Protein AF-A0A1F6CGS1-F1 (afdb_monomer_lite)

Foldseek 3Di:
DPVVVVVVVVVVVVVVDDDPVVCVVVVVVVVVVCVLQLVQDPDPLLNVLVVLLVVLVVDPDPDSDLCSSCVVVVHDSVSNCCSVPPDDGPPDDRPPDDPDPPPPPDDDDPDPDDDD

Radius of gyration: 23.24 Å; chains: 1; bounding box: 47×51×70 Å

Secondary structure (DSSP, 8-state):
-HHHHHHHHHHHHHHT---THHHHHHHHHHHHHHHHHHTT--SHHHHHHHHHHHHHHHS--SS-SHHHHHHHTT--HHHHHHHHHTS----SPTT---------------------

Sequence (116 aa):
MEARYEARKRALLDECSIAPEIFDEVMPRLEQFMEPFVESLIRTEQVAHARIFVQGLLSDLDHKNAESIAYRFGQDRMPLQWFLGVSPWDAAPPGVRRGGSASGRDVGGRGGGSGL

Organism: Handelsmanbacteria sp. (strain RIFCSPLOWO2_12_FULL_64_10) (NCBI:txid1817868)

pLDDT: mean 79.68, std 18.78, range [34.94, 96.0]

Structure (mmCIF, N/CA/C/O backbone):
data_AF-A0A1F6CGS1-F1
#
_entry.id   AF-A0A1F6CGS1-F1
#
loop_
_atom_site.group_PDB
_atom_site.id
_atom_site.type_symbol
_atom_site.label_atom_id
_atom_site.label_alt_id
_atom_site.label_comp_id
_atom_site.label_asym_id
_atom_site.label_entity_id
_atom_site.label_seq_id
_atom_site.pdbx_PDB_ins_code
_atom_site.Cartn_x
_atom_site.Cartn_y
_atom_site.Cartn_z
_atom_site.occupancy
_atom_site.B_iso_or_equiv
_atom_site.auth_seq_id
_atom_site.auth_comp_id
_atom_site.auth_asym_id
_atom_site.auth_atom_id
_atom_site.pdbx_PDB_model_num
ATOM 1 N N . MET A 1 1 ? 16.193 17.556 -21.384 1.00 63.28 1 MET A N 1
ATOM 2 C CA . MET A 1 1 ? 16.427 16.974 -20.044 1.00 63.28 1 MET A CA 1
ATOM 3 C C . MET A 1 1 ? 15.731 15.615 -19.944 1.00 63.28 1 MET A C 1
ATOM 5 O O . MET A 1 1 ? 16.320 14.698 -19.385 1.00 63.28 1 MET A O 1
ATOM 9 N N . GLU A 1 2 ? 14.580 15.445 -20.611 1.00 80.25 2 GLU A N 1
ATOM 10 C CA . GLU A 1 2 ? 13.804 14.196 -20.703 1.00 80.25 2 GLU A CA 1
ATOM 11 C C . GLU A 1 2 ? 14.582 12.963 -21.188 1.00 80.25 2 GLU A C 1
ATOM 13 O O . GLU A 1 2 ? 14.478 11.913 -20.572 1.00 80.25 2 GLU A O 1
ATOM 18 N N . ALA A 1 3 ? 15.388 13.047 -22.255 1.00 85.50 3 ALA A N 1
ATOM 19 C CA . ALA A 1 3 ? 15.955 11.834 -22.870 1.00 85.50 3 ALA A CA 1
ATOM 20 C C . ALA A 1 3 ? 16.888 11.028 -21.940 1.00 85.50 3 ALA A C 1
ATOM 22 O O . ALA A 1 3 ? 16.856 9.799 -21.936 1.00 85.50 3 ALA A O 1
ATOM 23 N N . ARG A 1 4 ? 17.703 11.707 -21.118 1.00 89.38 4 ARG A N 1
ATOM 24 C CA . ARG A 1 4 ? 18.564 11.038 -20.123 1.00 89.38 4 ARG A CA 1
ATOM 25 C C . ARG A 1 4 ? 17.752 10.484 -18.952 1.00 89.38 4 ARG A C 1
ATOM 27 O O . ARG A 1 4 ? 18.092 9.426 -18.432 1.00 89.38 4 ARG A O 1
ATOM 34 N N . TYR A 1 5 ? 16.697 11.196 -18.555 1.00 90.44 5 TYR A N 1
ATOM 35 C CA . TYR A 1 5 ? 15.779 10.758 -17.509 1.00 90.44 5 TYR A CA 1
ATOM 36 C C . TYR A 1 5 ? 15.048 9.475 -17.923 1.00 90.44 5 TYR A C 1
ATOM 38 O O . TYR A 1 5 ? 15.104 8.491 -17.192 1.00 90.44 5 TYR A O 1
ATOM 46 N N . GLU A 1 6 ? 14.465 9.440 -19.122 1.00 93.06 6 GLU A N 1
ATOM 47 C CA . GLU A 1 6 ? 13.763 8.257 -19.633 1.00 93.06 6 GLU A CA 1
ATOM 48 C C . GLU A 1 6 ? 14.701 7.059 -19.814 1.00 93.06 6 GLU A C 1
ATOM 50 O O . GLU A 1 6 ? 14.351 5.937 -19.449 1.00 93.06 6 GLU A O 1
ATOM 55 N N . ALA A 1 7 ? 15.930 7.286 -20.295 1.00 91.75 7 ALA A N 1
ATOM 56 C CA . ALA A 1 7 ? 16.935 6.230 -20.394 1.00 91.75 7 ALA A CA 1
ATOM 57 C C . ALA A 1 7 ? 17.290 5.641 -19.016 1.00 91.75 7 ALA A C 1
ATOM 59 O O . ALA A 1 7 ? 17.342 4.421 -18.859 1.00 91.75 7 ALA A O 1
ATOM 60 N N . ARG A 1 8 ? 17.480 6.491 -17.993 1.00 93.88 8 ARG A N 1
ATOM 61 C CA . ARG A 1 8 ? 17.760 6.022 -16.629 1.00 93.88 8 ARG A CA 1
ATOM 62 C C . ARG A 1 8 ? 16.555 5.318 -16.008 1.00 93.88 8 ARG A C 1
ATOM 64 O O . ARG A 1 8 ? 16.737 4.286 -15.373 1.00 93.88 8 ARG A O 1
ATOM 71 N N . LYS A 1 9 ? 15.343 5.842 -16.206 1.00 90.44 9 LYS A N 1
ATOM 72 C CA . LYS A 1 9 ? 14.094 5.224 -15.743 1.00 90.44 9 LYS A CA 1
ATOM 73 C C . LYS A 1 9 ? 13.921 3.828 -16.334 1.00 90.44 9 LYS A C 1
ATOM 75 O O . LYS A 1 9 ? 13.624 2.898 -15.596 1.00 90.44 9 LYS A O 1
ATOM 80 N N . ARG A 1 10 ? 14.152 3.665 -17.641 1.00 91.50 10 ARG A N 1
ATOM 81 C CA . ARG A 1 10 ? 14.079 2.357 -18.302 1.00 91.50 10 ARG A CA 1
ATOM 82 C C . ARG A 1 10 ? 15.093 1.373 -17.717 1.00 91.50 10 ARG A C 1
ATOM 84 O O . ARG A 1 10 ? 14.700 0.261 -17.403 1.00 91.50 10 ARG A O 1
ATOM 91 N N . ALA A 1 11 ? 16.347 1.794 -17.532 1.00 92.94 11 ALA A N 1
ATOM 92 C CA . ALA A 1 11 ? 17.378 0.944 -16.931 1.00 92.94 11 ALA A CA 1
ATOM 93 C C . ALA A 1 11 ? 16.996 0.486 -15.512 1.00 92.94 11 ALA A C 1
ATOM 95 O O . ALA A 1 11 ? 17.109 -0.690 -15.200 1.00 92.94 11 ALA A O 1
ATOM 96 N N . LEU A 1 12 ? 16.463 1.394 -14.685 1.00 92.12 12 LEU A N 1
ATOM 97 C CA . LEU A 1 12 ? 15.991 1.050 -13.339 1.00 92.12 12 LEU A CA 1
ATOM 98 C C . LEU A 1 12 ? 14.829 0.048 -13.357 1.00 92.12 12 LEU A C 1
ATOM 100 O O . LEU A 1 12 ? 14.786 -0.840 -12.518 1.00 92.12 12 LEU A O 1
ATOM 104 N N . LEU A 1 13 ? 13.887 0.177 -14.295 1.00 89.19 13 LEU A N 1
ATOM 105 C CA . LEU A 1 13 ? 12.772 -0.769 -14.413 1.00 89.19 13 LEU A CA 1
ATOM 106 C C . LEU A 1 13 ? 13.226 -2.150 -14.901 1.00 89.19 13 LEU A C 1
ATOM 108 O O . LEU A 1 13 ? 12.677 -3.151 -14.455 1.00 89.19 13 LEU A O 1
ATOM 112 N N . ASP A 1 14 ? 14.222 -2.200 -15.786 1.00 90.44 14 ASP A N 1
ATOM 113 C CA . ASP A 1 14 ? 14.805 -3.450 -16.284 1.00 90.44 14 ASP A CA 1
ATOM 114 C C . ASP A 1 14 ? 15.543 -4.210 -15.167 1.00 90.44 14 ASP A C 1
ATOM 116 O O . ASP A 1 14 ? 15.343 -5.410 -14.996 1.00 90.44 14 ASP A O 1
ATOM 120 N N . GLU A 1 15 ? 16.289 -3.488 -14.318 1.00 89.31 15 GLU A N 1
ATOM 121 C CA . GLU A 1 15 ? 16.911 -4.026 -13.094 1.00 89.31 15 GLU A CA 1
ATOM 122 C C . GLU A 1 15 ? 15.874 -4.585 -12.092 1.00 89.31 15 GLU A C 1
ATOM 124 O O . GLU A 1 15 ? 16.203 -5.443 -11.274 1.00 89.31 15 GLU A O 1
ATOM 129 N N . CYS A 1 16 ? 14.619 -4.124 -12.154 1.00 84.69 16 CYS A N 1
ATOM 130 C CA . CYS A 1 16 ? 13.511 -4.589 -11.313 1.00 84.69 16 CYS A CA 1
ATOM 131 C C . CYS A 1 16 ? 12.687 -5.726 -11.942 1.00 84.69 16 CYS A C 1
ATOM 133 O O . CYS A 1 16 ? 11.640 -6.081 -11.398 1.00 84.69 16 CYS A O 1
ATOM 135 N N . SER A 1 17 ? 13.119 -6.294 -13.071 1.00 84.38 17 SER A N 1
ATOM 136 C CA . SER A 1 17 ? 12.475 -7.470 -13.655 1.00 84.38 17 SER A CA 1
ATOM 137 C C . SER A 1 17 ? 12.848 -8.715 -12.852 1.00 84.38 17 SER A C 1
ATOM 139 O O . SER A 1 17 ? 14.006 -9.131 -12.811 1.00 84.38 17 SER A O 1
ATOM 141 N N . ILE A 1 18 ? 11.861 -9.298 -12.176 1.00 85.31 18 ILE A N 1
ATOM 142 C CA . ILE A 1 18 ? 12.039 -10.439 -11.279 1.00 85.31 18 ILE A CA 1
ATOM 143 C C . ILE A 1 18 ? 11.177 -11.595 -11.793 1.00 85.31 18 ILE A C 1
ATOM 145 O O . ILE A 1 18 ? 10.060 -11.383 -12.268 1.00 85.31 18 ILE A O 1
ATOM 149 N N . ALA A 1 19 ? 11.704 -12.816 -11.707 1.00 87.38 19 ALA A N 1
ATOM 150 C CA . ALA A 1 19 ? 10.976 -14.021 -12.081 1.00 87.38 19 ALA A CA 1
ATOM 151 C C . ALA A 1 19 ? 9.724 -14.197 -11.187 1.00 87.38 19 ALA A C 1
ATOM 153 O O . ALA A 1 19 ? 9.830 -13.982 -9.973 1.00 87.38 19 ALA A O 1
ATOM 154 N N . PRO A 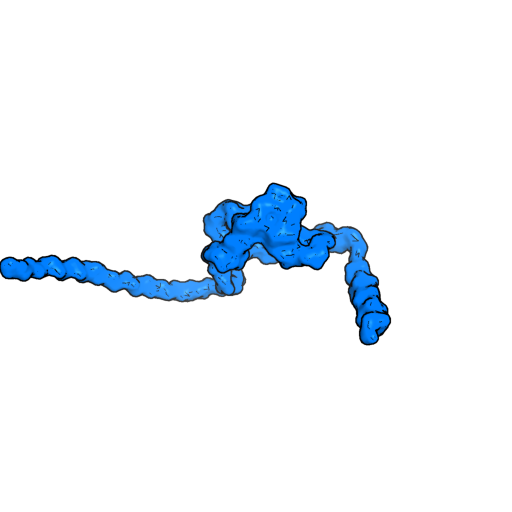1 20 ? 8.549 -14.560 -11.742 1.00 83.44 20 PRO A N 1
ATOM 155 C CA . PRO A 1 20 ? 7.310 -14.697 -10.974 1.00 83.44 20 PRO A CA 1
ATOM 156 C C . PRO A 1 20 ? 7.434 -15.610 -9.747 1.00 83.44 20 PRO A C 1
ATOM 158 O O . PRO A 1 20 ? 6.830 -15.339 -8.717 1.00 83.44 20 PRO A O 1
ATOM 161 N N . GLU A 1 21 ? 8.274 -16.638 -9.828 1.00 89.50 21 GLU A N 1
ATOM 162 C CA . GLU A 1 21 ? 8.499 -17.641 -8.785 1.00 89.50 21 GLU A CA 1
ATOM 163 C C . GLU A 1 21 ? 9.100 -17.032 -7.508 1.00 89.50 21 GLU A C 1
ATOM 165 O O . GLU A 1 21 ? 8.920 -17.554 -6.412 1.00 89.50 21 GLU A O 1
ATOM 170 N N . ILE A 1 22 ? 9.779 -15.883 -7.606 1.00 88.31 22 ILE A N 1
ATOM 171 C CA . ILE A 1 22 ? 10.296 -15.177 -6.425 1.00 88.31 22 ILE A CA 1
ATOM 172 C C . ILE A 1 22 ? 9.141 -14.649 -5.562 1.00 88.31 22 ILE A C 1
ATOM 174 O O . ILE A 1 22 ? 9.274 -14.567 -4.338 1.00 88.31 22 ILE A O 1
ATOM 178 N N . PHE A 1 23 ? 7.983 -14.338 -6.157 1.00 85.75 23 PHE A N 1
ATOM 179 C CA . PHE A 1 23 ? 6.810 -13.930 -5.387 1.00 85.75 23 PHE A CA 1
ATOM 180 C C . PHE A 1 23 ? 6.254 -15.069 -4.526 1.00 85.75 23 PHE A C 1
ATOM 182 O O . PHE A 1 23 ? 5.730 -14.781 -3.451 1.00 85.75 23 PHE A O 1
ATOM 189 N N . ASP A 1 24 ? 6.455 -16.333 -4.906 1.00 87.81 24 ASP A N 1
ATOM 190 C CA . ASP A 1 24 ? 6.023 -17.480 -4.097 1.00 87.81 24 ASP A CA 1
ATOM 191 C C . ASP A 1 24 ? 6.751 -17.529 -2.741 1.00 87.81 24 ASP A C 1
ATOM 193 O O . ASP A 1 24 ? 6.179 -17.949 -1.736 1.00 87.81 24 ASP A O 1
ATOM 197 N N . GLU A 1 25 ? 7.991 -17.031 -2.676 1.00 88.00 25 GLU A N 1
ATOM 198 C CA . GLU A 1 25 ? 8.751 -16.914 -1.426 1.00 88.00 25 GLU A CA 1
ATOM 199 C C . GLU A 1 25 ? 8.543 -15.576 -0.705 1.00 88.00 25 GLU A C 1
ATOM 201 O O . GLU A 1 25 ? 8.576 -15.512 0.529 1.00 88.00 25 GLU A O 1
ATOM 206 N N . VAL A 1 26 ? 8.366 -14.483 -1.454 1.00 90.44 26 VAL A N 1
ATOM 207 C CA . VAL A 1 26 ? 8.251 -13.131 -0.887 1.00 90.44 26 VAL A CA 1
ATOM 208 C C . VAL A 1 26 ? 6.874 -12.893 -0.272 1.00 90.44 26 VAL A C 1
ATOM 210 O O . VAL A 1 26 ? 6.797 -12.277 0.792 1.00 90.44 26 VAL A O 1
ATOM 213 N N . MET A 1 27 ? 5.798 -13.390 -0.889 1.00 89.25 27 MET A N 1
ATOM 214 C CA . MET A 1 27 ? 4.435 -13.153 -0.405 1.00 89.25 27 MET A CA 1
ATOM 215 C C . MET A 1 27 ? 4.207 -13.691 1.020 1.00 89.25 27 MET A C 1
ATOM 217 O O . MET A 1 27 ? 3.761 -12.906 1.859 1.00 89.25 27 MET A O 1
ATOM 221 N N . PRO A 1 28 ? 4.607 -14.931 1.374 1.00 90.94 28 PRO A N 1
ATOM 222 C CA . PRO A 1 28 ? 4.492 -15.418 2.752 1.00 90.94 28 PRO A CA 1
ATOM 223 C C . PRO A 1 28 ? 5.312 -14.601 3.760 1.00 90.94 28 PRO A C 1
ATOM 225 O O . PRO A 1 28 ? 4.876 -14.365 4.885 1.00 90.94 28 PRO A O 1
ATOM 228 N N . ARG A 1 29 ? 6.502 -14.124 3.366 1.00 92.44 29 ARG A N 1
ATOM 229 C CA . ARG A 1 29 ? 7.336 -13.270 4.230 1.00 92.44 29 ARG A CA 1
ATOM 230 C C . ARG A 1 29 ? 6.698 -11.907 4.462 1.00 92.44 29 ARG A C 1
ATOM 232 O O . ARG A 1 29 ? 6.804 -11.368 5.560 1.00 92.44 29 ARG A O 1
ATOM 239 N N . LEU A 1 30 ? 6.045 -11.352 3.444 1.00 91.25 30 LEU A N 1
ATOM 240 C CA . LEU A 1 30 ? 5.303 -10.106 3.575 1.00 91.25 30 LEU A CA 1
ATOM 241 C C . LEU A 1 30 ? 4.087 -10.278 4.490 1.00 91.25 30 LEU A C 1
ATOM 243 O O . LEU A 1 30 ? 3.835 -9.411 5.320 1.00 91.25 30 LEU A O 1
ATOM 247 N N . GLU A 1 31 ? 3.362 -11.392 4.381 1.00 89.31 31 GLU A N 1
ATOM 248 C CA . GLU A 1 31 ? 2.261 -11.712 5.295 1.00 89.31 31 GLU A CA 1
ATOM 249 C C . GLU A 1 31 ? 2.746 -11.788 6.746 1.00 89.31 31 GLU A C 1
ATOM 251 O O . GLU A 1 31 ? 2.203 -11.086 7.599 1.00 89.31 31 GLU A O 1
ATOM 256 N N . GLN A 1 32 ? 3.831 -12.526 7.004 1.00 91.00 32 GLN A N 1
ATOM 257 C CA . GLN A 1 32 ? 4.451 -12.608 8.330 1.00 91.00 32 GLN A CA 1
ATOM 258 C C . GLN A 1 32 ? 4.937 -11.241 8.833 1.00 91.00 32 GLN A C 1
ATOM 260 O O . GLN A 1 32 ? 4.781 -10.901 10.003 1.00 91.00 32 GLN A O 1
ATOM 265 N N . PHE A 1 33 ? 5.510 -10.421 7.952 1.00 90.06 33 PHE A N 1
ATOM 266 C CA . PHE A 1 33 ? 5.919 -9.061 8.298 1.00 90.06 33 PHE A CA 1
ATOM 267 C C . PHE A 1 33 ? 4.729 -8.178 8.698 1.00 90.06 33 PHE A C 1
ATOM 269 O O . PHE A 1 33 ? 4.872 -7.304 9.551 1.00 90.06 33 PHE A O 1
ATOM 276 N N . MET A 1 34 ? 3.559 -8.398 8.094 1.00 89.31 34 MET A N 1
ATOM 277 C CA . MET A 1 34 ? 2.347 -7.624 8.355 1.00 89.31 34 MET A CA 1
ATOM 278 C C . MET A 1 34 ? 1.625 -8.031 9.645 1.00 89.31 34 MET A C 1
ATOM 280 O O . MET A 1 34 ? 0.919 -7.191 10.206 1.00 89.31 34 MET A O 1
ATOM 284 N N . GLU A 1 35 ? 1.796 -9.266 10.130 1.00 88.94 35 GLU A N 1
ATOM 285 C CA . GLU A 1 35 ? 1.147 -9.792 11.346 1.00 88.94 35 GLU A CA 1
ATOM 286 C C . GLU A 1 35 ? 1.145 -8.807 12.526 1.00 88.94 35 GLU A C 1
ATOM 288 O O . GLU A 1 35 ? 0.059 -8.426 12.970 1.00 88.94 35 GLU A O 1
ATOM 293 N N . PRO A 1 36 ? 2.295 -8.290 12.997 1.00 86.56 36 PRO A N 1
ATOM 294 C CA . PRO A 1 36 ? 2.315 -7.474 14.203 1.00 86.56 36 PRO A CA 1
ATOM 295 C C . PRO A 1 36 ? 1.699 -6.075 14.001 1.00 86.56 36 PRO A C 1
ATOM 297 O O . PRO A 1 36 ? 1.337 -5.410 14.970 1.00 86.56 36 PRO A O 1
ATOM 300 N N . PHE A 1 37 ? 1.547 -5.621 12.751 1.00 84.50 37 PHE A N 1
ATOM 301 C CA . PHE A 1 37 ? 0.813 -4.395 12.424 1.00 84.50 37 PHE A CA 1
ATOM 302 C C . PHE A 1 37 ? -0.691 -4.634 12.372 1.00 84.50 37 PHE A C 1
ATOM 304 O O . PHE A 1 37 ? -1.464 -3.762 12.744 1.00 84.50 37 PHE A O 1
ATOM 311 N N . VAL A 1 38 ? -1.121 -5.802 11.896 1.00 86.62 38 VAL A N 1
ATOM 312 C CA . VAL A 1 38 ? -2.538 -6.169 11.862 1.00 86.62 38 VAL A CA 1
ATOM 313 C C . VAL A 1 38 ? -3.052 -6.459 13.273 1.00 86.62 38 VAL A C 1
ATOM 315 O O . VAL A 1 38 ? -4.171 -6.072 13.592 1.00 86.62 38 VAL A O 1
ATOM 318 N N . GLU A 1 39 ? -2.233 -7.068 14.134 1.00 85.31 39 GLU A N 1
ATOM 319 C CA . GLU A 1 39 ? -2.561 -7.320 15.544 1.00 85.31 39 GLU A CA 1
ATOM 320 C C . GLU A 1 39 ? -2.763 -6.039 16.368 1.00 85.31 39 GLU A C 1
ATOM 322 O O . GLU A 1 39 ? -3.517 -6.051 17.341 1.00 85.31 39 GLU A O 1
ATOM 327 N N . SER A 1 40 ? -2.129 -4.924 15.989 1.00 82.62 40 SER A N 1
ATOM 328 C CA . SER A 1 40 ? -2.323 -3.636 16.667 1.00 82.62 40 SER A CA 1
ATOM 329 C C . SER A 1 40 ? -3.607 -2.910 16.239 1.00 82.62 40 SER A C 1
ATOM 331 O O . SER A 1 40 ? -3.996 -1.917 16.863 1.00 82.62 40 SER A O 1
ATOM 333 N N . LEU A 1 41 ? -4.301 -3.404 15.206 1.00 84.69 41 LEU A N 1
ATOM 334 C CA . LEU A 1 41 ? -5.579 -2.861 14.756 1.00 84.69 41 LEU A CA 1
ATOM 335 C C . LEU A 1 41 ? -6.717 -3.411 15.619 1.00 84.69 41 LEU A C 1
ATOM 337 O O . LEU A 1 41 ? -6.952 -4.612 15.711 1.00 84.69 41 LEU A O 1
ATOM 341 N N . ILE A 1 42 ? -7.469 -2.501 16.233 1.00 79.56 42 ILE A N 1
ATOM 342 C CA . ILE A 1 42 ? -8.515 -2.830 17.212 1.00 79.56 42 ILE A CA 1
ATOM 343 C C . ILE A 1 42 ? -9.777 -3.371 16.520 1.00 79.56 42 ILE A C 1
ATOM 345 O O . ILE A 1 42 ? -10.540 -4.133 17.113 1.00 79.56 42 ILE A O 1
ATOM 349 N N . ARG A 1 43 ? -10.037 -2.954 15.275 1.00 84.31 43 ARG A N 1
ATOM 350 C CA . ARG A 1 43 ? -11.296 -3.224 14.568 1.00 84.31 43 ARG A CA 1
ATOM 351 C C . ARG A 1 43 ? -11.105 -4.105 13.339 1.00 84.31 43 ARG A C 1
ATOM 353 O O . ARG A 1 43 ? -10.195 -3.886 12.544 1.00 84.31 43 ARG A O 1
ATOM 360 N N . THR A 1 44 ? -12.039 -5.025 13.102 1.00 85.06 44 THR A N 1
ATOM 361 C CA . THR A 1 44 ? -12.030 -5.897 11.915 1.00 85.06 44 THR A CA 1
ATOM 362 C C . THR A 1 44 ? -12.072 -5.102 10.605 1.00 85.06 44 THR A C 1
ATOM 364 O O . THR A 1 44 ? -11.423 -5.489 9.634 1.00 85.06 44 THR A O 1
ATOM 367 N N . GLU A 1 45 ? -12.760 -3.955 10.568 1.00 88.06 45 GLU A N 1
ATOM 368 C CA . GLU A 1 45 ? -12.787 -3.098 9.377 1.00 88.06 45 GLU A CA 1
ATOM 369 C C . GLU A 1 45 ? -11.418 -2.460 9.086 1.00 88.06 45 GLU A C 1
ATOM 371 O O . GLU A 1 45 ? -11.031 -2.338 7.926 1.00 88.06 45 GLU A O 1
ATOM 376 N N . GLN A 1 46 ? -10.636 -2.120 10.121 1.00 87.50 46 GLN A N 1
ATOM 377 C CA . GLN A 1 46 ? -9.267 -1.616 9.950 1.00 87.50 46 GLN A CA 1
ATOM 378 C C . GLN A 1 46 ? -8.367 -2.683 9.322 1.00 87.50 46 GLN A C 1
ATOM 380 O O . GLN A 1 46 ? -7.598 -2.375 8.417 1.00 87.50 46 GLN A O 1
ATOM 385 N N . VAL A 1 47 ? -8.500 -3.943 9.749 1.00 88.69 47 VAL A N 1
ATOM 386 C CA . VAL A 1 47 ? -7.761 -5.072 9.161 1.00 88.69 47 VAL A CA 1
ATOM 387 C C . VAL A 1 47 ? -8.106 -5.244 7.681 1.00 88.69 47 VAL A C 1
ATOM 389 O O . VAL A 1 47 ? -7.216 -5.432 6.850 1.00 88.69 47 VAL A O 1
ATOM 392 N N . ALA A 1 48 ? -9.390 -5.142 7.328 1.00 90.38 48 ALA A N 1
ATOM 393 C CA . ALA A 1 48 ? -9.827 -5.210 5.937 1.00 90.38 48 ALA A CA 1
ATOM 394 C C . ALA A 1 48 ? -9.243 -4.059 5.098 1.00 90.38 48 ALA A C 1
ATOM 396 O O . ALA A 1 48 ? -8.705 -4.296 4.016 1.00 90.38 48 ALA A O 1
ATOM 397 N N . HIS A 1 49 ? -9.278 -2.827 5.610 1.00 91.94 49 HIS A N 1
ATOM 398 C CA . HIS A 1 49 ? -8.699 -1.667 4.930 1.00 91.94 49 HIS A CA 1
ATOM 399 C C . HIS A 1 49 ? -7.174 -1.750 4.802 1.00 91.94 49 HIS A C 1
ATOM 401 O O . HIS A 1 49 ? -6.649 -1.427 3.738 1.00 91.94 49 HIS A O 1
ATOM 407 N N . ALA A 1 50 ? -6.468 -2.248 5.820 1.00 90.81 50 ALA A N 1
ATOM 408 C CA . ALA A 1 50 ? -5.027 -2.485 5.766 1.00 90.81 50 ALA A CA 1
ATOM 409 C C . ALA A 1 50 ? -4.661 -3.472 4.649 1.00 90.81 50 ALA A C 1
ATOM 411 O O . ALA A 1 50 ? -3.776 -3.194 3.841 1.00 90.81 50 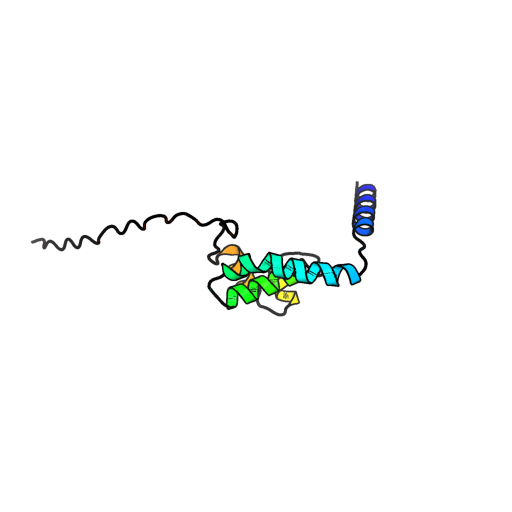ALA A O 1
ATOM 412 N N . ARG A 1 51 ? -5.390 -4.592 4.549 1.00 90.12 51 ARG A N 1
ATOM 413 C CA . ARG A 1 51 ? -5.196 -5.587 3.483 1.00 90.12 51 ARG A CA 1
ATOM 414 C C . ARG A 1 51 ? -5.427 -4.989 2.096 1.00 90.12 51 ARG A C 1
ATOM 416 O O . ARG A 1 51 ? -4.567 -5.132 1.231 1.00 90.12 51 ARG A O 1
ATOM 423 N N . ILE A 1 52 ? -6.542 -4.280 1.899 1.00 92.50 52 ILE A N 1
ATOM 424 C CA . ILE A 1 52 ? -6.861 -3.606 0.627 1.00 92.50 52 ILE A CA 1
ATOM 425 C C . ILE A 1 52 ? -5.770 -2.597 0.262 1.00 92.50 52 ILE A C 1
ATOM 427 O O . ILE A 1 52 ? -5.329 -2.543 -0.886 1.00 92.50 52 ILE A O 1
ATOM 431 N N . PHE A 1 53 ? -5.302 -1.817 1.237 1.00 93.19 53 PHE A N 1
ATOM 432 C CA . PHE A 1 53 ? -4.267 -0.821 1.007 1.00 93.19 53 PHE A CA 1
ATOM 433 C C . PHE A 1 53 ? -2.951 -1.459 0.558 1.00 93.19 53 PHE A C 1
ATOM 435 O O . PHE A 1 53 ? -2.410 -1.066 -0.472 1.00 93.19 53 PHE A O 1
ATOM 442 N N . VAL A 1 54 ? -2.472 -2.485 1.270 1.00 93.06 54 VAL A N 1
ATOM 443 C CA . VAL A 1 54 ? -1.226 -3.191 0.927 1.00 93.06 54 VAL A CA 1
ATOM 444 C C . VAL A 1 54 ? -1.324 -3.863 -0.443 1.00 93.06 54 VAL A C 1
ATOM 446 O O . VAL A 1 54 ? -0.423 -3.704 -1.262 1.00 93.06 54 VAL A O 1
ATOM 449 N N . GLN A 1 55 ? -2.437 -4.534 -0.752 1.00 92.06 55 GLN A N 1
ATOM 450 C CA . GLN A 1 55 ? -2.654 -5.101 -2.089 1.00 92.06 55 GLN A CA 1
ATOM 451 C C . GLN A 1 55 ? -2.664 -4.016 -3.178 1.00 92.06 55 GLN A C 1
ATOM 453 O O . GLN A 1 55 ? -2.133 -4.210 -4.271 1.00 92.06 55 GLN A O 1
ATOM 458 N N . GLY A 1 56 ? -3.215 -2.839 -2.876 1.00 94.44 56 GLY A N 1
ATOM 459 C CA . GLY A 1 56 ? -3.152 -1.670 -3.745 1.00 94.44 56 GLY A CA 1
ATOM 460 C C . GLY A 1 56 ? -1.729 -1.164 -3.990 1.00 94.44 56 GLY A C 1
ATOM 461 O O . GLY A 1 56 ? -1.381 -0.849 -5.132 1.00 94.44 56 GLY A O 1
ATOM 462 N N . LEU A 1 57 ? -0.883 -1.137 -2.956 1.00 93.56 57 LEU A N 1
ATOM 463 C CA . LEU A 1 57 ? 0.530 -0.765 -3.083 1.00 93.56 57 LEU A CA 1
ATOM 464 C C . LEU A 1 57 ? 1.292 -1.723 -4.006 1.00 93.56 57 LEU A C 1
ATOM 466 O O . LEU A 1 57 ? 2.052 -1.257 -4.853 1.00 93.56 57 LEU A O 1
ATOM 470 N N . LEU A 1 58 ? 1.029 -3.028 -3.892 1.00 90.81 58 LEU A N 1
ATOM 471 C CA . LEU A 1 58 ? 1.669 -4.081 -4.694 1.00 90.81 58 LEU A CA 1
ATOM 472 C C . LEU A 1 58 ? 1.134 -4.201 -6.128 1.00 90.81 58 LEU A C 1
ATOM 474 O O . LEU A 1 58 ? 1.699 -4.927 -6.938 1.00 90.81 58 LEU A O 1
ATOM 478 N N . SER A 1 59 ? 0.031 -3.527 -6.447 1.00 90.12 59 SER A N 1
ATOM 479 C CA . SER A 1 59 ? -0.575 -3.599 -7.778 1.00 90.12 59 SER A CA 1
ATOM 480 C C . SER A 1 59 ? 0.222 -2.842 -8.851 1.00 90.12 59 SER A C 1
ATOM 482 O O . SER A 1 59 ? 1.221 -2.185 -8.571 1.00 90.12 59 SER A O 1
ATOM 484 N N . ASP A 1 60 ? -0.275 -2.836 -10.082 1.00 89.62 60 ASP A N 1
ATOM 485 C CA . ASP A 1 60 ? 0.229 -2.043 -11.209 1.00 89.62 60 ASP A CA 1
ATOM 486 C C . ASP A 1 60 ? -0.387 -0.629 -11.299 1.00 89.62 60 ASP A C 1
ATOM 488 O O . ASP A 1 60 ? -0.218 0.050 -12.302 1.00 89.62 60 ASP A O 1
ATOM 492 N N . LEU A 1 61 ? -1.088 -0.149 -10.258 1.00 92.69 61 LEU A N 1
ATOM 493 C CA . LEU A 1 61 ? -1.646 1.215 -10.249 1.00 92.69 61 LEU A CA 1
ATOM 494 C C . LEU A 1 61 ? -0.577 2.298 -10.474 1.00 92.69 61 LEU A C 1
ATOM 496 O O . LEU A 1 61 ? 0.404 2.332 -9.727 1.00 92.69 61 LEU A O 1
ATOM 500 N N . ASP A 1 62 ? -0.857 3.236 -11.386 1.00 88.94 62 ASP A N 1
ATOM 501 C CA . ASP A 1 62 ? -0.024 4.419 -11.670 1.00 88.94 62 ASP A CA 1
ATOM 502 C C . ASP A 1 62 ? 0.146 5.335 -10.448 1.00 88.94 62 ASP A C 1
ATOM 504 O O . ASP A 1 62 ? 1.203 5.930 -10.223 1.00 88.94 62 ASP A O 1
ATOM 508 N N . HIS A 1 63 ? -0.902 5.445 -9.628 1.00 92.75 63 HIS A N 1
ATOM 509 C CA . HIS A 1 63 ? -0.916 6.277 -8.432 1.00 92.75 63 HIS A CA 1
ATOM 510 C C . HIS A 1 63 ? -1.197 5.436 -7.185 1.00 92.75 63 HIS A C 1
ATOM 512 O O . HIS A 1 63 ? -2.272 4.861 -7.018 1.00 92.75 63 HIS A O 1
ATOM 518 N N . LYS A 1 64 ? -0.228 5.393 -6.265 1.00 92.75 64 LYS A N 1
ATOM 519 C CA . LYS A 1 64 ? -0.304 4.653 -4.994 1.00 92.75 64 LYS A CA 1
ATOM 520 C C . LYS A 1 64 ? -0.969 5.480 -3.892 1.00 92.75 64 LYS A C 1
ATOM 522 O O . LYS A 1 64 ? -0.381 5.736 -2.847 1.00 92.75 64 LYS A O 1
ATOM 527 N N . ASN A 1 65 ? -2.184 5.952 -4.155 1.00 93.75 65 ASN A N 1
ATOM 528 C CA . 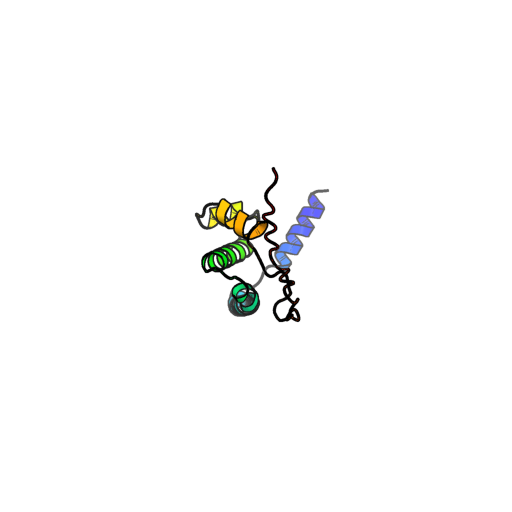ASN A 1 65 ? -2.977 6.724 -3.200 1.00 93.75 65 ASN A CA 1
ATOM 529 C C . ASN A 1 65 ? -4.275 5.990 -2.829 1.00 93.75 65 ASN A C 1
ATOM 531 O O . ASN A 1 65 ? -4.714 5.079 -3.530 1.00 93.75 65 ASN A O 1
ATOM 535 N N . ALA A 1 66 ? -4.893 6.398 -1.718 1.00 93.06 66 ALA A N 1
ATOM 536 C CA . ALA A 1 66 ? -6.101 5.761 -1.194 1.00 93.06 66 ALA A CA 1
ATOM 537 C C . ALA A 1 66 ? -7.259 5.743 -2.204 1.00 93.06 66 ALA A C 1
ATOM 539 O O . ALA A 1 66 ? -8.005 4.777 -2.266 1.00 93.06 66 ALA A O 1
ATOM 540 N N . GLU A 1 67 ? -7.407 6.791 -3.010 1.00 94.88 67 GLU A N 1
ATOM 541 C CA . GLU A 1 67 ? -8.495 6.889 -3.982 1.00 94.88 67 GLU A CA 1
ATOM 542 C C . GLU A 1 67 ? -8.326 5.892 -5.135 1.00 94.88 67 GLU A C 1
ATOM 544 O O . GLU A 1 67 ? -9.226 5.105 -5.412 1.00 94.88 67 GLU A O 1
ATOM 549 N N . SER A 1 68 ? -7.141 5.859 -5.745 1.00 95.81 68 SER A N 1
ATOM 550 C CA . SER A 1 68 ? -6.820 4.950 -6.852 1.00 95.81 68 SER A CA 1
ATOM 551 C C . SER A 1 68 ? -6.898 3.490 -6.407 1.00 95.81 68 SER A C 1
ATOM 553 O O . SER A 1 68 ? -7.390 2.634 -7.140 1.00 95.81 68 SER A O 1
ATOM 555 N N . ILE A 1 69 ? -6.453 3.210 -5.179 1.00 96.00 69 ILE A N 1
ATOM 556 C CA . ILE A 1 69 ? -6.562 1.882 -4.577 1.00 96.00 69 ILE A CA 1
ATOM 557 C C . ILE A 1 69 ? -8.029 1.529 -4.322 1.00 96.00 69 ILE A C 1
ATOM 559 O O . ILE A 1 69 ? -8.466 0.462 -4.739 1.00 96.00 69 ILE A O 1
ATOM 563 N N . ALA A 1 70 ? -8.815 2.413 -3.703 1.00 94.75 70 ALA A N 1
ATOM 564 C CA . ALA A 1 70 ? -10.229 2.152 -3.443 1.00 94.75 70 ALA A CA 1
ATOM 565 C C . ALA A 1 70 ? -11.004 1.856 -4.736 1.00 94.75 70 ALA A C 1
ATOM 567 O O . ALA A 1 70 ? -11.719 0.855 -4.800 1.00 94.75 70 ALA A O 1
ATOM 568 N N . TYR A 1 71 ? -10.786 2.643 -5.795 1.00 95.38 71 TYR A N 1
ATOM 569 C CA . TYR A 1 71 ? -11.428 2.413 -7.090 1.00 95.38 71 TYR A CA 1
ATOM 570 C C . TYR A 1 71 ? -11.028 1.084 -7.729 1.00 95.38 71 TYR A C 1
ATOM 572 O O . TYR A 1 71 ? -11.896 0.399 -8.268 1.00 95.38 71 TYR A O 1
ATOM 580 N N . ARG A 1 72 ? -9.760 0.663 -7.616 1.00 93.44 72 ARG A N 1
ATOM 581 C CA . ARG A 1 72 ? -9.324 -0.657 -8.105 1.00 93.44 72 ARG A CA 1
ATOM 582 C C . ARG A 1 72 ? -10.129 -1.799 -7.482 1.00 93.44 72 ARG A C 1
ATOM 584 O O . ARG A 1 72 ? -10.449 -2.763 -8.168 1.00 93.44 72 ARG A O 1
ATOM 591 N N . PHE A 1 73 ? -10.446 -1.691 -6.194 1.00 92.38 73 PHE A N 1
ATOM 592 C CA . PHE A 1 73 ? -11.172 -2.717 -5.443 1.00 92.38 73 PHE A CA 1
ATOM 593 C C . PHE A 1 73 ? -12.691 -2.473 -5.377 1.00 92.38 73 PHE A C 1
ATOM 595 O O . PHE A 1 73 ? -13.382 -3.162 -4.627 1.00 92.38 73 PHE A O 1
ATOM 602 N N . GLY A 1 74 ? -13.225 -1.507 -6.139 1.00 92.38 74 GLY A N 1
ATOM 603 C CA . GLY A 1 74 ? -14.658 -1.186 -6.158 1.00 92.38 74 GLY A CA 1
ATOM 604 C C . GLY A 1 74 ? -15.200 -0.659 -4.823 1.00 92.38 74 GLY A C 1
ATOM 605 O O . GLY A 1 74 ? -16.380 -0.834 -4.529 1.00 92.38 74 GLY A O 1
ATOM 606 N N . GLN A 1 75 ? -14.341 -0.060 -3.998 1.00 90.62 75 GLN A N 1
ATOM 607 C CA . GLN A 1 75 ? -14.683 0.489 -2.687 1.00 90.62 75 GLN A CA 1
ATOM 608 C C . GLN A 1 75 ? -14.877 2.005 -2.759 1.00 90.62 75 GLN A C 1
ATOM 610 O O . GLN A 1 75 ? -14.285 2.685 -3.600 1.00 90.62 75 GLN A O 1
ATOM 615 N N . ASP A 1 76 ? -15.653 2.552 -1.822 1.00 91.69 76 ASP A N 1
ATOM 616 C CA . ASP A 1 76 ? -15.641 3.995 -1.579 1.00 91.69 76 ASP A CA 1
ATOM 617 C C . ASP A 1 76 ? -14.246 4.420 -1.076 1.00 91.69 76 ASP A C 1
ATOM 619 O O . ASP A 1 76 ? -13.614 3.741 -0.260 1.00 91.69 76 ASP A O 1
ATOM 623 N N . ARG A 1 77 ? -13.757 5.563 -1.563 1.00 91.56 77 ARG A N 1
ATOM 624 C CA . ARG A 1 77 ? -12.479 6.153 -1.151 1.00 91.56 77 ARG A CA 1
ATOM 625 C C . ARG A 1 77 ? -12.499 6.644 0.293 1.00 91.56 77 ARG A C 1
ATOM 627 O O . ARG A 1 77 ? -11.455 6.642 0.942 1.00 91.56 77 ARG A O 1
ATOM 634 N N . MET A 1 78 ? -13.659 7.077 0.795 1.00 93.44 78 MET A N 1
ATOM 635 C CA . MET A 1 78 ? -13.779 7.720 2.107 1.00 93.44 78 MET A CA 1
ATOM 636 C C . MET A 1 78 ? -13.345 6.805 3.265 1.00 93.44 78 MET A C 1
ATOM 638 O O . MET A 1 78 ? -12.489 7.235 4.043 1.00 93.44 78 MET A O 1
ATOM 642 N N . PRO A 1 79 ? -13.819 5.545 3.367 1.00 90.94 79 PRO A N 1
ATOM 643 C CA . PRO A 1 79 ? -13.344 4.603 4.381 1.00 90.94 79 PRO A CA 1
ATOM 644 C C . PRO A 1 79 ? -11.825 4.413 4.381 1.00 90.94 79 PRO A C 1
ATOM 646 O O . PRO A 1 79 ? -11.203 4.426 5.442 1.00 90.94 79 PRO A O 1
ATOM 649 N N . LEU A 1 80 ? -11.207 4.304 3.200 1.00 91.25 80 LEU A N 1
ATOM 650 C CA . LEU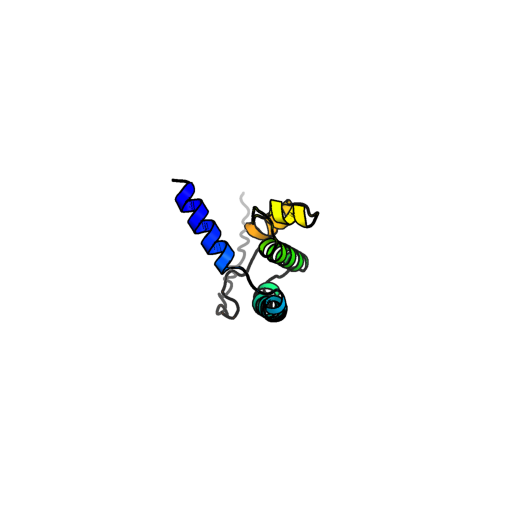 A 1 80 ? -9.765 4.083 3.092 1.00 91.25 80 LEU A CA 1
ATOM 651 C C . LEU A 1 80 ? -8.957 5.344 3.439 1.00 91.25 80 LEU A C 1
ATOM 653 O O . LEU A 1 80 ? -7.929 5.259 4.106 1.00 91.25 80 LEU A O 1
ATOM 657 N N . GLN A 1 81 ? -9.440 6.526 3.050 1.00 93.25 81 GLN A N 1
ATOM 658 C CA . GLN A 1 81 ? -8.845 7.809 3.443 1.00 93.25 81 GLN A CA 1
ATOM 659 C C . GLN A 1 81 ? -8.933 8.034 4.959 1.00 93.25 81 GLN A C 1
ATOM 661 O O . GLN A 1 81 ? -7.960 8.460 5.580 1.00 93.25 81 GLN A O 1
ATOM 666 N N . TRP A 1 82 ? -10.073 7.706 5.570 1.00 91.56 82 TRP A N 1
ATOM 667 C CA . TRP A 1 82 ? -10.260 7.791 7.019 1.00 91.56 82 TRP A CA 1
ATOM 668 C C . TRP A 1 82 ? -9.388 6.791 7.765 1.00 91.56 82 TRP A C 1
ATOM 670 O O . TRP A 1 82 ? -8.786 7.140 8.783 1.00 91.56 82 TRP A O 1
ATOM 680 N N . PHE A 1 83 ? -9.281 5.570 7.240 1.00 90.06 83 PHE A N 1
ATOM 681 C CA . PHE A 1 83 ? -8.394 4.551 7.777 1.00 90.06 83 PHE A CA 1
ATOM 682 C C . PHE A 1 83 ? -6.945 5.046 7.849 1.00 90.06 83 PHE A C 1
ATOM 684 O O . PHE A 1 83 ? -6.327 4.898 8.893 1.00 90.06 83 PHE A O 1
ATOM 691 N N . LEU A 1 84 ? -6.425 5.678 6.794 1.00 88.44 84 LEU A N 1
ATOM 692 C CA . LEU A 1 84 ? -5.039 6.162 6.755 1.00 88.44 84 LEU A CA 1
ATOM 693 C C . LEU A 1 84 ? -4.800 7.455 7.546 1.00 88.44 84 LEU A C 1
ATOM 6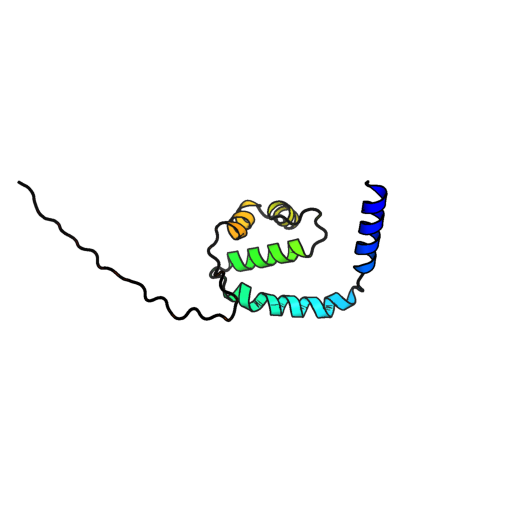95 O O . LEU A 1 84 ? -3.700 7.667 8.045 1.00 88.44 84 LEU A O 1
ATOM 699 N N . GLY A 1 85 ? -5.789 8.352 7.595 1.00 86.31 85 GLY A N 1
ATOM 700 C CA . GLY A 1 85 ? -5.584 9.718 8.089 1.00 86.31 85 GLY A CA 1
ATOM 701 C C . GLY A 1 85 ? -6.120 10.009 9.489 1.00 86.31 85 GLY A C 1
ATOM 702 O O . GLY A 1 85 ? -5.648 10.943 10.131 1.00 86.31 85 GLY A O 1
ATOM 703 N N . VAL A 1 86 ? -7.130 9.268 9.952 1.00 84.94 86 VAL A N 1
ATOM 704 C CA . VAL A 1 86 ? -7.909 9.628 11.157 1.00 84.94 86 VAL A CA 1
ATOM 705 C C . VAL A 1 86 ? -8.016 8.474 12.145 1.00 84.94 86 VAL A C 1
ATOM 707 O O . VAL A 1 86 ? -8.114 8.690 13.352 1.00 84.94 86 VAL A O 1
ATOM 710 N N . SER A 1 87 ? -8.024 7.241 11.644 1.00 82.69 87 SER A N 1
ATOM 711 C CA . SER A 1 87 ? -8.146 6.053 12.476 1.00 82.69 87 SER A CA 1
ATOM 712 C C . SER A 1 87 ? -7.021 5.991 13.521 1.00 82.69 87 SER A C 1
ATOM 714 O O . SER A 1 87 ? -5.860 6.187 13.168 1.00 82.69 87 SER A O 1
ATOM 716 N N . PRO A 1 88 ? -7.323 5.677 14.794 1.00 78.44 88 PRO A N 1
ATOM 717 C CA . PRO A 1 88 ? -6.295 5.532 15.815 1.00 78.44 88 PRO A CA 1
ATOM 718 C C . PRO A 1 88 ? -5.432 4.309 15.500 1.00 78.44 88 PRO A C 1
ATOM 720 O O . PRO A 1 88 ? -5.952 3.197 15.390 1.00 78.44 88 PRO A O 1
ATOM 723 N N . TRP A 1 89 ? -4.132 4.533 15.313 1.00 75.25 89 TRP A N 1
ATOM 724 C CA . TRP A 1 89 ? -3.120 3.494 15.120 1.00 75.25 89 TRP A CA 1
ATOM 725 C C . TRP A 1 89 ? -2.147 3.557 16.296 1.00 75.25 89 TRP A C 1
ATOM 727 O O . TRP A 1 89 ? -1.793 4.653 16.743 1.00 75.25 89 TRP A O 1
ATOM 737 N N . ASP A 1 90 ? -1.680 2.409 16.784 1.00 74.25 90 ASP A N 1
ATOM 738 C CA . ASP A 1 90 ? -0.493 2.415 17.636 1.00 74.25 90 ASP A CA 1
ATOM 739 C C . ASP A 1 90 ? 0.732 2.654 16.747 1.00 74.25 90 ASP A C 1
ATOM 741 O O . ASP A 1 90 ? 1.175 1.774 16.015 1.00 74.25 90 ASP A O 1
ATOM 745 N N . ALA A 1 91 ? 1.241 3.887 16.763 1.00 68.75 91 ALA A N 1
ATOM 746 C CA . ALA A 1 91 ? 2.417 4.278 15.991 1.00 68.75 91 ALA A CA 1
ATOM 747 C C . ALA A 1 91 ? 3.734 3.768 16.606 1.00 68.75 91 ALA A C 1
ATOM 749 O O . ALA A 1 91 ? 4.806 4.015 16.048 1.00 68.75 91 ALA A O 1
ATOM 750 N N . ALA A 1 92 ? 3.690 3.115 17.774 1.00 70.56 92 ALA A N 1
ATOM 751 C CA . ALA A 1 92 ? 4.871 2.474 18.326 1.00 70.56 92 ALA A CA 1
ATOM 752 C C . ALA A 1 92 ? 5.330 1.328 17.404 1.00 70.56 92 ALA A C 1
ATOM 754 O O . ALA A 1 92 ? 4.498 0.617 16.840 1.00 70.56 92 ALA A O 1
ATOM 755 N N . PRO A 1 93 ? 6.650 1.112 17.255 1.00 67.44 93 PRO A N 1
ATOM 756 C CA . PRO A 1 93 ? 7.140 -0.048 16.532 1.00 67.44 93 PRO A CA 1
ATOM 757 C C . PRO A 1 93 ? 6.583 -1.323 17.177 1.00 67.44 93 PRO A C 1
ATOM 759 O O . PRO A 1 93 ? 6.612 -1.433 18.412 1.00 67.44 93 PRO A O 1
ATOM 762 N N . PRO A 1 94 ? 6.114 -2.297 16.385 1.00 65.88 94 PRO A N 1
ATOM 763 C CA . PRO A 1 94 ? 5.633 -3.542 16.950 1.00 65.88 94 PRO A CA 1
ATOM 764 C C . PRO A 1 94 ? 6.728 -4.216 17.791 1.00 65.88 94 PRO A C 1
ATOM 766 O O . PRO A 1 94 ? 7.893 -4.269 17.396 1.00 65.88 94 PRO A O 1
ATOM 769 N N . GLY A 1 95 ? 6.374 -4.673 18.996 1.00 64.00 95 GLY A N 1
ATOM 770 C CA . GLY A 1 95 ? 7.321 -5.241 19.967 1.00 64.00 95 GLY A CA 1
ATOM 771 C C . GLY A 1 95 ? 7.944 -4.238 20.950 1.00 64.00 95 GLY A C 1
ATOM 772 O O . GLY A 1 95 ? 8.531 -4.655 21.951 1.00 64.00 95 GLY A O 1
ATOM 773 N N . VAL A 1 96 ? 7.762 -2.926 20.759 1.00 63.97 96 VAL A N 1
ATOM 774 C CA . VAL A 1 96 ? 8.124 -1.915 21.766 1.00 63.97 96 VAL A CA 1
ATOM 775 C C . VAL A 1 96 ? 6.975 -1.779 22.763 1.00 63.97 96 VAL A C 1
ATOM 777 O O . VAL A 1 96 ? 6.044 -1.000 22.574 1.00 63.97 96 VAL A O 1
ATOM 780 N N . ARG A 1 97 ? 7.031 -2.532 23.870 1.00 56.34 97 ARG A N 1
ATOM 781 C CA . ARG A 1 97 ? 6.105 -2.318 24.992 1.00 56.34 97 ARG A CA 1
ATOM 782 C C . ARG A 1 97 ? 6.347 -0.928 25.574 1.00 56.34 97 ARG A C 1
ATOM 784 O O . ARG A 1 97 ? 7.358 -0.710 26.243 1.00 56.34 97 ARG A O 1
ATOM 791 N N . ARG A 1 98 ? 5.409 0.006 25.388 1.00 56.22 98 ARG A N 1
ATOM 792 C CA . ARG A 1 98 ? 5.362 1.203 26.235 1.00 56.22 98 ARG A CA 1
ATOM 793 C C . ARG A 1 98 ? 5.159 0.737 27.676 1.00 56.22 98 ARG A C 1
ATOM 795 O O . ARG A 1 98 ? 4.113 0.189 28.014 1.00 56.22 98 ARG A O 1
ATOM 802 N N . GLY A 1 99 ? 6.171 0.939 28.520 1.00 49.75 99 GLY A N 1
ATOM 803 C CA . GLY A 1 99 ? 5.990 0.890 29.967 1.00 49.75 99 GLY A CA 1
ATOM 804 C C . GLY A 1 99 ? 4.819 1.801 30.327 1.00 49.75 99 GLY A C 1
ATOM 805 O O . GLY A 1 99 ? 4.767 2.940 29.859 1.00 49.75 99 GLY A O 1
ATOM 806 N N . GLY A 1 100 ? 3.844 1.255 31.057 1.00 41.00 100 GLY A N 1
ATOM 807 C CA . GLY A 1 100 ? 2.555 1.892 31.300 1.00 41.00 100 GLY A CA 1
ATOM 808 C C . GLY A 1 100 ? 2.705 3.345 31.736 1.00 41.00 100 GLY A C 1
ATOM 809 O O . GLY A 1 100 ? 3.290 3.638 32.776 1.00 41.00 100 GLY A O 1
ATOM 810 N N . SER A 1 101 ? 2.157 4.261 30.939 1.00 40.75 101 SER A N 1
ATOM 811 C CA . SER A 1 101 ? 1.906 5.612 31.417 1.00 40.75 101 SER A CA 1
ATOM 812 C C . SER A 1 101 ? 0.699 5.513 32.340 1.00 40.75 101 SER A C 1
ATOM 814 O O . SER A 1 101 ? -0.410 5.211 31.897 1.00 40.75 101 SER A O 1
ATOM 816 N N . ALA A 1 102 ? 0.949 5.652 33.642 1.00 39.50 102 ALA A N 1
ATOM 817 C CA . ALA A 1 102 ? -0.086 5.701 34.656 1.00 39.50 102 ALA A CA 1
ATOM 818 C C . ALA A 1 102 ? -1.130 6.742 34.244 1.00 39.50 102 ALA A C 1
ATOM 820 O O . ALA A 1 102 ? -0.821 7.924 34.092 1.00 39.50 102 ALA A O 1
ATOM 821 N N . SER A 1 103 ? -2.372 6.291 34.060 1.00 42.34 103 SER A N 1
ATOM 822 C CA . SER A 1 103 ? -3.506 7.185 33.903 1.00 42.34 103 SER A CA 1
ATOM 823 C C . SER A 1 103 ? -3.599 8.045 35.164 1.00 42.34 103 SER A C 1
ATOM 825 O O . SER A 1 103 ? -3.963 7.543 36.233 1.00 42.34 103 SER A O 1
ATOM 827 N N . GLY A 1 104 ? -3.288 9.331 35.041 1.00 38.00 104 GLY A N 1
ATOM 828 C CA . GLY A 1 104 ? -3.732 10.344 35.985 1.00 38.00 104 GLY A CA 1
ATOM 829 C C . GLY A 1 104 ? -5.251 10.445 35.903 1.00 38.00 104 GLY A C 1
ATOM 830 O O . GLY A 1 104 ? -5.786 11.235 35.133 1.00 38.00 104 GLY A O 1
ATOM 831 N N . ARG A 1 105 ? -5.953 9.595 36.659 1.00 40.12 105 ARG A N 1
ATOM 832 C CA . ARG A 1 105 ? -7.314 9.893 37.104 1.00 40.12 105 ARG A CA 1
ATOM 833 C C . ARG A 1 105 ? -7.172 11.011 38.125 1.00 40.12 105 ARG A C 1
ATOM 835 O O . ARG A 1 105 ? -6.806 10.724 39.260 1.00 40.12 105 ARG A O 1
ATOM 842 N N . ASP A 1 106 ? -7.446 12.243 37.713 1.00 38.88 106 ASP A N 1
ATOM 843 C CA . ASP A 1 106 ? -7.816 13.273 38.672 1.00 38.88 106 ASP A CA 1
ATOM 844 C C . ASP A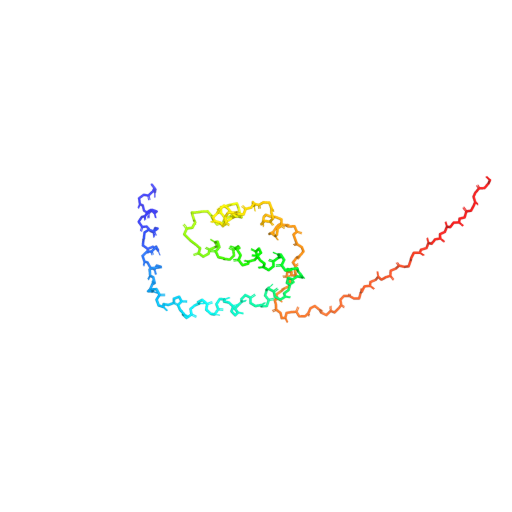 1 106 ? -9.338 13.390 38.737 1.00 38.88 106 ASP A C 1
ATOM 846 O O . ASP A 1 106 ? -10.068 13.240 37.753 1.00 38.88 106 ASP A O 1
ATOM 850 N N . VAL A 1 107 ? -9.788 13.505 39.973 1.00 46.28 107 VAL A N 1
ATOM 851 C CA . VAL A 1 107 ? -11.125 13.231 40.472 1.00 46.28 107 VAL A CA 1
ATOM 852 C C . VAL A 1 107 ? -12.037 14.420 40.196 1.00 46.28 107 VAL A C 1
ATOM 854 O O . VAL A 1 107 ? -11.691 15.570 40.448 1.00 46.28 107 VAL A O 1
ATOM 857 N N . GLY A 1 108 ? -13.250 14.135 39.717 1.00 38.22 108 GLY A N 1
ATOM 858 C CA . GLY A 1 108 ? -14.306 15.131 39.586 1.00 38.22 108 GLY A CA 1
ATOM 859 C C . GLY A 1 108 ? -14.649 15.776 40.931 1.00 38.22 108 GLY A C 1
ATOM 860 O O . GLY A 1 108 ? -15.290 15.160 41.781 1.00 38.22 108 GLY A O 1
ATOM 861 N N . GLY A 1 109 ? -14.274 17.044 41.092 1.00 35.91 109 GLY A N 1
ATOM 862 C CA . GLY A 1 109 ? -14.772 17.923 42.143 1.00 35.91 109 GLY A CA 1
ATOM 863 C C . GLY A 1 109 ? -16.118 18.529 41.750 1.00 35.91 109 GLY A C 1
ATOM 864 O O . GLY A 1 109 ? -16.176 19.560 41.085 1.00 35.91 109 GLY A O 1
ATOM 865 N N . ARG A 1 110 ? -17.219 17.899 42.173 1.00 39.62 110 ARG A N 1
ATOM 866 C CA . ARG A 1 110 ? -18.540 18.543 42.231 1.00 39.62 110 ARG A CA 1
ATOM 867 C C . ARG A 1 110 ? -18.548 19.540 43.392 1.00 39.62 110 ARG A C 1
ATOM 869 O O . ARG A 1 110 ? -18.723 19.142 44.537 1.00 39.62 110 ARG A O 1
ATOM 876 N N . GLY A 1 111 ? -18.381 20.823 43.087 1.00 35.34 111 GLY A N 1
ATOM 877 C CA . GLY A 1 111 ? -18.665 21.935 43.994 1.00 35.34 111 GLY A CA 1
ATOM 878 C C . GLY A 1 111 ? -19.989 22.598 43.624 1.00 35.34 111 GLY A C 1
ATOM 879 O O . GLY A 1 111 ? -19.995 23.618 42.948 1.00 35.34 111 GLY A O 1
ATOM 880 N N . GLY A 1 112 ? -21.111 22.001 44.031 1.00 38.69 112 GLY A N 1
ATOM 881 C CA . GLY A 1 112 ? -22.407 22.679 44.045 1.00 38.69 112 GLY A CA 1
ATOM 882 C C . GLY A 1 112 ? -22.526 23.489 45.333 1.00 38.69 112 GLY A C 1
ATOM 883 O O . GLY A 1 112 ? -22.801 22.918 46.384 1.00 38.69 112 GLY A O 1
ATOM 884 N N . GLY A 1 113 ? -22.275 24.796 45.255 1.00 34.94 113 GLY A N 1
ATOM 885 C CA . GLY A 1 113 ? -22.458 25.754 46.345 1.00 34.94 113 GLY A CA 1
ATOM 886 C C . GLY A 1 113 ? -23.490 26.799 45.941 1.00 34.94 113 GLY A C 1
ATOM 887 O O . GLY A 1 113 ? -23.244 27.601 45.047 1.00 34.94 113 GLY A O 1
ATOM 888 N N . SER A 1 114 ? -24.652 26.727 46.585 1.00 38.22 114 SER A N 1
ATOM 889 C CA . SER A 1 114 ? -25.812 27.607 46.436 1.00 38.22 114 SER A CA 1
ATOM 890 C C . SER A 1 114 ? -25.445 29.078 46.667 1.00 38.22 114 SER A C 1
ATOM 892 O O . SER A 1 114 ? -24.856 29.408 47.695 1.00 38.22 114 SER A O 1
ATOM 894 N N . GLY A 1 115 ? -25.820 29.954 45.735 1.00 41.28 115 GLY A N 1
ATOM 895 C CA . GLY A 1 115 ? -25.778 31.406 45.897 1.00 41.28 115 GLY A CA 1
ATOM 896 C C . GLY A 1 115 ? -27.195 31.969 45.984 1.00 41.28 115 GLY A C 1
ATOM 897 O O . GLY A 1 115 ? -27.945 31.796 45.031 1.00 41.28 115 GLY A O 1
ATOM 898 N N . LEU A 1 116 ? -27.473 32.595 47.135 1.00 40.19 116 LEU A N 1
ATOM 899 C CA . LEU A 1 116 ? -28.433 33.674 47.441 1.00 40.19 116 LEU A CA 1
ATOM 900 C C . LEU A 1 116 ? -29.893 33.532 46.978 1.00 40.19 116 LEU A C 1
ATOM 902 O O . LEU A 1 116 ? -30.170 33.674 45.770 1.00 40.19 116 LEU A O 1
#